Protein AF-A0A9D9BW75-F1 (afdb_monomer)

Nearest PDB structures (foldseek):
  8chu-assembly1_A  TM=5.810E-01  e=1.591E+00  Homo sapiens
  8chv-assembly1_D  TM=4.977E-01  e=6.508E-01  Homo sapiens
  3d2l-assembly1_A  TM=3.796E-01  e=3.477E+00  Exiguobacterium sibiricum 255-15
  6m82-assembly1_A-2  TM=3.813E-01  e=7.188E+00  Streptomyces fradiae

Solvent-accessible surface area (backbone atoms only — not comparable to full-atom values): 5823 Å² total; per-residue (Å²): 141,79,81,83,73,74,86,76,78,76,41,84,50,96,95,40,82,56,65,64,58,68,49,35,36,38,29,83,90,79,40,35,33,37,37,32,41,71,42,70,50,96,89,51,94,61,57,28,27,37,39,40,32,22,38,34,44,100,86,70,43,83,69,45,82,74,48,74,49,79,36,50,43,68,61,43,44,50,51,50,52,52,40,45,75,71,65,34,39,80,47,93,77,85,84,126

Secondary structure (DSSP, 8-state):
-----------EETTEE-PPP-EEEEETTTTEEEEEEEEE-TT-S-EEEEEEEEEE-TTS-EEEEEEEEEEEHHHHHHHHHHHHHTT-EEESSS--

InterPro domains:
  IPR012447 Protein of unknown function DUF1651 [PF07864] (23-93)

Radius of gyration: 14.41 Å; Cα contacts (8 Å, |Δi|>4): 161; chains: 1; bounding box: 37×28×36 Å

Organism: NCBI:txid2774497

Foldseek 3Di:
DDDPPDPQPFQDDPNDGDRQDAAWWADPVQQKIKGWDWDDDPPDSQIKIKIWIAHHDPVSHGDGTDDIDIGGSVVRVVVVVVVVVVVIDTDHDDPD

Mean predicted aligned error: 9.4 Å

pLDDT: mean 77.83, std 19.09, range [34.91, 95.31]

Sequence (96 aa):
MTSGVANVRTYFYRGSLIDPPTGWLFNKKSGLLIFFESYKKSVSNNLQVYTHLFYANKLGEPAQIKNSRLHSIECACETWNELISGGWQIVTNKFQ

Structure (mmCIF, N/CA/C/O backbone):
data_AF-A0A9D9BW75-F1
#
_entry.id   AF-A0A9D9BW75-F1
#
loop_
_atom_site.group_PDB
_atom_site.id
_atom_site.type_symbol
_atom_site.label_atom_id
_atom_site.label_alt_id
_atom_site.label_comp_id
_atom_site.label_asym_id
_atom_site.label_entity_id
_atom_site.label_seq_id
_atom_site.pdbx_PDB_ins_code
_atom_site.Cartn_x
_atom_site.Cartn_y
_atom_site.Cartn_z
_atom_site.occupancy
_atom_site.B_iso_or_equiv
_atom_site.auth_seq_id
_atom_site.auth_comp_id
_atom_site.auth_asym_id
_atom_site.auth_atom_id
_atom_site.pdbx_PDB_model_num
ATOM 1 N N . MET A 1 1 ? -22.945 -13.213 -18.940 1.00 39.25 1 MET A N 1
ATOM 2 C CA . MET A 1 1 ? -21.893 -13.283 -17.905 1.00 39.25 1 MET A CA 1
ATOM 3 C C . MET A 1 1 ? -20.561 -13.049 -18.589 1.00 39.25 1 MET A C 1
ATOM 5 O O . MET A 1 1 ? -20.033 -13.966 -19.199 1.00 39.25 1 MET A O 1
ATOM 9 N N . THR A 1 2 ? -20.049 -11.826 -18.559 1.00 34.91 2 THR A N 1
ATOM 10 C CA . THR A 1 2 ? -18.695 -11.520 -19.030 1.00 34.91 2 THR A CA 1
ATOM 11 C C . THR A 1 2 ? -17.948 -10.963 -17.835 1.00 34.91 2 THR A C 1
ATOM 13 O O . THR A 1 2 ? -18.206 -9.856 -17.372 1.00 34.91 2 THR A O 1
ATOM 16 N N . SER A 1 3 ? -17.124 -11.843 -17.270 1.00 40.97 3 SER A N 1
ATOM 17 C CA . SER A 1 3 ? -16.176 -11.584 -16.195 1.00 40.97 3 SER A CA 1
ATOM 18 C C . SER A 1 3 ? -15.399 -10.305 -16.505 1.00 40.97 3 SER A C 1
ATOM 20 O O . SER A 1 3 ? -14.740 -10.208 -17.540 1.00 40.97 3 SER A O 1
ATOM 22 N N . GLY A 1 4 ? -15.537 -9.308 -15.628 1.00 36.00 4 GLY A N 1
ATOM 23 C CA . GLY A 1 4 ? -14.699 -8.120 -15.627 1.00 36.00 4 GLY A CA 1
ATOM 24 C C . GLY A 1 4 ? -13.277 -8.545 -15.303 1.00 36.00 4 GLY A C 1
ATOM 25 O O . GLY A 1 4 ? -12.916 -8.692 -14.138 1.00 36.00 4 GLY A O 1
ATOM 26 N N . VAL A 1 5 ? -12.488 -8.791 -16.345 1.00 35.16 5 VAL A N 1
ATOM 27 C CA . VAL A 1 5 ? -11.056 -9.022 -16.213 1.00 35.16 5 VAL A CA 1
ATOM 28 C C . VAL A 1 5 ? -10.460 -7.689 -15.782 1.00 35.16 5 VAL A C 1
ATOM 30 O O . VAL A 1 5 ? -10.349 -6.757 -16.579 1.00 35.16 5 VAL A O 1
ATOM 33 N N . ALA A 1 6 ? -10.154 -7.579 -14.488 1.00 39.44 6 ALA A N 1
ATOM 34 C CA . ALA A 1 6 ? -9.312 -6.520 -13.962 1.00 39.44 6 ALA A CA 1
ATOM 35 C C . ALA A 1 6 ? -8.078 -6.433 -14.864 1.00 39.44 6 ALA A C 1
ATOM 37 O O . ALA A 1 6 ? -7.397 -7.432 -15.094 1.00 39.44 6 ALA A O 1
ATOM 38 N N . ASN A 1 7 ? -7.852 -5.257 -15.438 1.00 37.25 7 ASN A N 1
ATOM 39 C CA . ASN A 1 7 ? -6.776 -4.995 -16.382 1.00 37.25 7 ASN A CA 1
ATOM 40 C C . ASN A 1 7 ? -5.447 -4.971 -15.603 1.00 37.25 7 ASN A C 1
ATOM 42 O O . ASN A 1 7 ? -4.899 -3.911 -15.313 1.00 37.25 7 ASN A O 1
ATOM 46 N N . VAL A 1 8 ? -4.982 -6.146 -15.170 1.00 41.44 8 VAL A N 1
ATOM 47 C CA . VAL A 1 8 ? -3.691 -6.338 -14.508 1.00 41.44 8 VAL A CA 1
ATOM 48 C C . VAL A 1 8 ? -2.636 -6.220 -15.599 1.00 41.44 8 VAL A C 1
ATOM 50 O O . VAL A 1 8 ? -2.353 -7.171 -16.325 1.00 41.44 8 VAL A O 1
ATOM 53 N N . ARG A 1 9 ? -2.109 -5.006 -15.784 1.00 44.91 9 ARG A N 1
ATOM 54 C CA . ARG A 1 9 ? -0.964 -4.776 -16.666 1.00 44.91 9 ARG A CA 1
ATOM 55 C C . ARG A 1 9 ? 0.257 -5.444 -16.044 1.00 44.91 9 ARG A C 1
ATOM 57 O O . ARG A 1 9 ? 0.870 -4.884 -15.144 1.00 44.91 9 ARG A O 1
ATOM 64 N N . THR A 1 10 ? 0.595 -6.619 -16.556 1.00 47.00 10 THR A N 1
ATOM 65 C CA . THR A 1 10 ? 1.815 -7.355 -16.224 1.00 47.00 10 THR A CA 1
ATOM 66 C C . THR A 1 10 ? 3.014 -6.662 -16.858 1.00 47.00 10 THR A C 1
ATOM 68 O O . THR A 1 10 ? 3.049 -6.448 -18.073 1.00 47.00 10 THR A O 1
ATOM 71 N N . TYR A 1 11 ? 3.995 -6.264 -16.046 1.00 49.44 11 TYR A N 1
ATOM 72 C CA . TYR A 1 11 ? 5.197 -5.576 -16.520 1.00 49.44 11 TYR A CA 1
ATOM 73 C C . TYR A 1 11 ? 6.410 -6.514 -16.472 1.00 49.44 11 TYR A C 1
ATOM 75 O O . TYR A 1 11 ? 6.665 -7.187 -15.479 1.00 49.44 11 TYR A O 1
ATOM 83 N N . PHE A 1 12 ? 7.182 -6.549 -17.561 1.00 46.91 12 PHE A N 1
ATOM 84 C CA . PHE A 1 12 ? 8.414 -7.333 -17.651 1.00 46.91 12 PHE A CA 1
ATOM 85 C C . PHE A 1 12 ? 9.586 -6.539 -17.066 1.00 46.91 12 PHE A C 1
ATOM 87 O O . PHE A 1 12 ? 9.964 -5.502 -17.618 1.00 46.91 12 PHE A O 1
ATOM 94 N N . TYR A 1 13 ? 10.199 -7.035 -15.988 1.00 47.34 13 TYR A N 1
ATOM 95 C CA . TYR A 1 13 ? 11.440 -6.483 -15.444 1.00 47.34 13 TYR A CA 1
ATOM 96 C C . TYR A 1 13 ? 12.505 -7.581 -15.360 1.00 47.34 13 TYR A C 1
ATOM 98 O O . TYR A 1 13 ? 12.314 -8.613 -14.726 1.00 47.34 13 TYR A O 1
ATOM 106 N N . ARG A 1 14 ? 13.645 -7.370 -16.035 1.00 49.97 14 ARG A N 1
ATOM 107 C CA . ARG A 1 14 ? 14.842 -8.232 -15.957 1.00 49.97 14 ARG A CA 1
ATOM 108 C C . ARG A 1 14 ? 14.584 -9.737 -16.222 1.00 49.97 14 ARG A C 1
ATOM 110 O O . ARG A 1 14 ? 15.179 -10.591 -15.578 1.00 49.97 14 ARG A O 1
ATOM 117 N N . GLY A 1 15 ? 13.704 -10.067 -17.173 1.00 48.16 15 GLY A N 1
ATOM 118 C CA . GLY A 1 15 ? 13.401 -11.457 -17.559 1.00 48.16 15 GLY A CA 1
ATOM 119 C C . GLY A 1 15 ? 12.459 -12.213 -16.611 1.00 48.16 15 GLY A C 1
ATOM 120 O O . GLY A 1 15 ? 12.145 -13.367 -16.884 1.00 48.16 15 GLY A O 1
ATOM 121 N N . SER A 1 16 ? 11.975 -11.563 -15.546 1.00 50.88 16 SER A N 1
ATOM 122 C CA . SER A 1 16 ? 10.964 -12.091 -14.630 1.00 50.88 16 SER A CA 1
ATOM 123 C C . SER A 1 16 ? 9.688 -11.244 -14.701 1.00 50.88 16 SER A C 1
ATOM 125 O O . SER A 1 16 ? 9.737 -10.016 -14.827 1.00 50.88 16 SER A O 1
ATOM 127 N N . LEU A 1 17 ? 8.531 -11.905 -14.664 1.00 58.00 17 LEU A N 1
ATOM 128 C CA . LEU A 1 17 ? 7.222 -11.264 -14.550 1.00 58.00 17 LEU A CA 1
ATOM 129 C C . LEU A 1 17 ? 7.012 -10.907 -13.077 1.00 58.00 17 LEU A C 1
ATOM 131 O O . LEU A 1 17 ? 6.542 -11.732 -12.298 1.00 58.00 17 LEU A O 1
ATOM 135 N N . ILE A 1 18 ? 7.415 -9.700 -12.686 1.00 62.56 18 ILE A N 1
ATOM 136 C CA . ILE A 1 18 ? 7.085 -9.155 -11.370 1.00 62.56 18 ILE A CA 1
ATOM 137 C C . ILE A 1 18 ? 6.060 -8.053 -11.592 1.00 62.56 18 ILE A C 1
ATOM 139 O O . ILE A 1 18 ? 6.385 -6.981 -12.10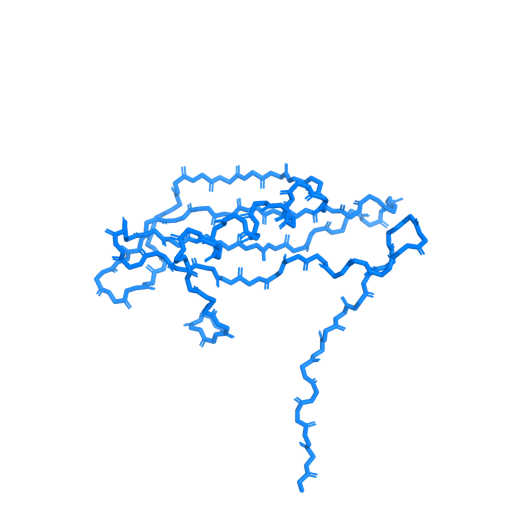6 1.00 62.56 18 ILE A O 1
ATOM 143 N N . ASP A 1 19 ? 4.820 -8.331 -11.201 1.00 69.50 19 ASP A N 1
ATOM 144 C CA . ASP A 1 19 ? 3.783 -7.315 -11.123 1.00 69.50 19 ASP A CA 1
ATOM 145 C C . ASP A 1 19 ? 4.146 -6.308 -10.023 1.00 69.50 19 ASP A C 1
ATOM 147 O O . ASP A 1 19 ? 4.277 -6.694 -8.856 1.00 69.50 19 ASP A O 1
ATOM 151 N N . PRO A 1 20 ? 4.340 -5.018 -10.353 1.00 76.75 20 PRO A N 1
ATOM 152 C CA . PRO A 1 20 ? 4.588 -4.010 -9.341 1.00 76.75 20 PRO A CA 1
ATOM 153 C C . PRO A 1 20 ? 3.364 -3.905 -8.422 1.00 76.75 20 PRO A C 1
ATOM 155 O O . PRO A 1 20 ? 2.227 -3.861 -8.913 1.00 76.75 20 PRO A O 1
ATOM 158 N N . PRO A 1 21 ? 3.567 -3.815 -7.096 1.00 83.56 21 PRO A N 1
ATOM 159 C CA . PRO A 1 21 ? 2.463 -3.624 -6.172 1.00 83.56 21 PRO A CA 1
ATOM 160 C C . PRO A 1 21 ? 1.727 -2.341 -6.545 1.00 83.56 21 PRO A C 1
ATOM 162 O O . PRO A 1 21 ? 2.340 -1.290 -6.737 1.00 83.56 21 PRO A O 1
ATOM 165 N N . THR A 1 22 ? 0.410 -2.446 -6.679 1.00 86.19 22 THR A N 1
ATOM 166 C CA . THR A 1 22 ? -0.457 -1.328 -7.041 1.00 86.19 22 THR A CA 1
ATOM 167 C C . THR A 1 22 ? -1.705 -1.381 -6.176 1.00 86.19 22 THR A C 1
ATOM 169 O O . THR A 1 22 ? -2.333 -2.433 -6.045 1.00 86.19 22 THR A O 1
ATOM 172 N N . GLY A 1 23 ? -2.076 -0.244 -5.596 1.00 89.12 23 GLY A N 1
ATOM 173 C CA . GLY A 1 23 ? -3.289 -0.110 -4.798 1.00 89.12 23 GLY A CA 1
ATOM 174 C C . GLY A 1 23 ? -3.040 0.334 -3.362 1.0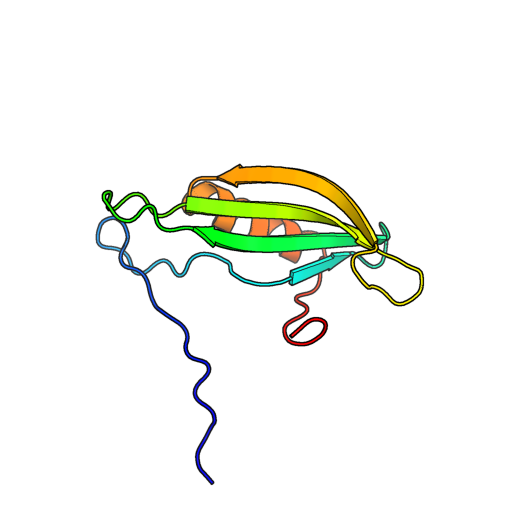0 89.12 23 GLY A C 1
ATOM 175 O O . GLY A 1 23 ? -1.939 0.724 -2.974 1.00 89.12 23 GLY A O 1
ATOM 176 N N . TRP A 1 24 ? -4.115 0.319 -2.578 1.00 91.94 24 TRP A N 1
ATOM 177 C CA . TRP A 1 24 ? -4.133 0.840 -1.216 1.00 91.94 24 TRP A CA 1
ATOM 178 C C . TRP A 1 24 ? -3.947 -0.266 -0.185 1.00 91.94 24 TRP A C 1
ATOM 180 O O . TRP A 1 24 ? -4.618 -1.298 -0.245 1.00 91.94 24 TRP A O 1
ATOM 190 N N . LEU A 1 25 ? -3.117 0.000 0.820 1.00 92.94 25 LEU A N 1
ATOM 191 C CA . LEU A 1 25 ? -3.081 -0.746 2.069 1.00 92.94 25 LEU A CA 1
ATOM 192 C C . LEU A 1 25 ? -3.544 0.146 3.217 1.00 92.94 25 LEU A C 1
ATOM 194 O O . LEU A 1 25 ? -3.163 1.313 3.315 1.00 92.94 25 LEU A O 1
ATOM 198 N N . PHE A 1 26 ? -4.330 -0.424 4.122 1.00 92.94 26 PHE A N 1
ATOM 199 C CA . PHE A 1 26 ? -4.841 0.262 5.298 1.00 92.94 26 PHE A CA 1
ATOM 200 C C . PHE A 1 26 ? -4.441 -0.457 6.577 1.00 92.94 26 PHE A C 1
ATOM 202 O O . PHE A 1 26 ? -4.640 -1.664 6.727 1.00 92.94 26 PHE A O 1
ATOM 209 N N . ASN A 1 27 ? -3.950 0.313 7.540 1.00 93.44 27 ASN A N 1
ATOM 210 C CA . ASN A 1 27 ? -3.733 -0.146 8.897 1.00 93.44 27 ASN A CA 1
ATOM 211 C C . ASN A 1 27 ? -4.751 0.487 9.843 1.00 93.44 27 ASN A C 1
ATOM 213 O O . ASN A 1 27 ? -4.635 1.648 10.235 1.00 93.44 27 ASN A O 1
ATOM 217 N N . LYS A 1 28 ? -5.725 -0.324 10.264 1.00 87.31 28 LYS A N 1
ATOM 218 C CA . LYS A 1 28 ? -6.765 0.072 11.226 1.00 87.31 28 LYS A CA 1
ATOM 219 C C . LYS A 1 28 ? -6.206 0.456 12.595 1.00 87.31 28 LYS A C 1
ATOM 221 O O . LYS A 1 28 ? -6.782 1.315 13.248 1.00 87.31 28 LYS A O 1
ATOM 226 N N . LYS A 1 29 ? -5.112 -0.177 13.037 1.00 89.19 29 LYS A N 1
ATOM 227 C CA . LYS A 1 29 ? -4.528 0.061 14.367 1.00 89.19 29 LYS A CA 1
ATOM 228 C C . LYS A 1 29 ? -3.821 1.412 14.433 1.00 89.19 29 LYS A C 1
ATOM 230 O O . LYS A 1 29 ? -3.940 2.105 15.433 1.00 89.19 29 LYS A O 1
ATOM 235 N N . SER A 1 30 ? -3.086 1.775 13.382 1.00 90.12 30 SER A N 1
ATOM 236 C CA . SER A 1 30 ? -2.340 3.039 13.327 1.00 90.12 30 SER A CA 1
ATOM 237 C C . SER A 1 30 ? -3.105 4.186 12.665 1.00 90.12 30 SER A C 1
ATOM 239 O O . SER A 1 30 ? -2.660 5.327 12.753 1.00 90.12 30 SER A O 1
ATOM 241 N N . GLY A 1 31 ? -4.233 3.908 12.002 1.00 91.31 31 GLY A N 1
ATOM 242 C CA . GLY A 1 31 ? -4.986 4.919 11.257 1.00 91.31 31 GLY A CA 1
ATOM 243 C C . GLY A 1 31 ? -4.204 5.458 10.058 1.00 91.31 31 GLY A C 1
ATOM 244 O O . GLY A 1 31 ? -4.291 6.644 9.746 1.00 91.31 31 GLY A O 1
ATOM 245 N N . LEU A 1 32 ? -3.401 4.609 9.413 1.00 94.44 32 LEU A N 1
ATOM 246 C CA . LEU A 1 32 ? -2.562 4.986 8.276 1.00 94.44 32 LEU A CA 1
ATOM 247 C C . LEU A 1 32 ? -2.992 4.261 7.007 1.00 94.44 32 LEU A C 1
ATOM 249 O O . LEU A 1 32 ? -3.332 3.078 7.034 1.00 94.44 32 LEU A O 1
ATOM 253 N N . LEU A 1 33 ? -2.915 4.977 5.892 1.00 93.81 33 LEU A N 1
ATOM 254 C CA . LEU A 1 33 ? -3.134 4.468 4.544 1.00 93.81 33 LEU A CA 1
ATOM 255 C C . LEU A 1 33 ? -1.851 4.621 3.749 1.00 93.81 33 LEU A C 1
ATOM 257 O O . LEU A 1 33 ? -1.194 5.650 3.846 1.00 93.81 33 LEU A O 1
ATOM 261 N N . ILE A 1 34 ? -1.510 3.633 2.939 1.00 94.25 34 ILE A N 1
ATOM 262 C CA . ILE A 1 34 ? -0.419 3.751 1.980 1.00 94.25 34 ILE A CA 1
ATOM 263 C C . ILE A 1 34 ? -0.916 3.341 0.605 1.00 94.25 34 ILE A C 1
ATOM 265 O O . ILE A 1 34 ? -1.576 2.316 0.456 1.00 94.25 34 ILE A O 1
ATOM 269 N N . PHE A 1 35 ? -0.627 4.170 -0.384 1.00 92.50 35 PHE A N 1
ATOM 270 C CA . PHE A 1 35 ? -0.959 3.926 -1.775 1.00 92.50 35 PHE A CA 1
ATOM 271 C C . PHE A 1 35 ? 0.312 3.605 -2.548 1.00 92.50 35 PHE A C 1
ATOM 273 O O . PHE A 1 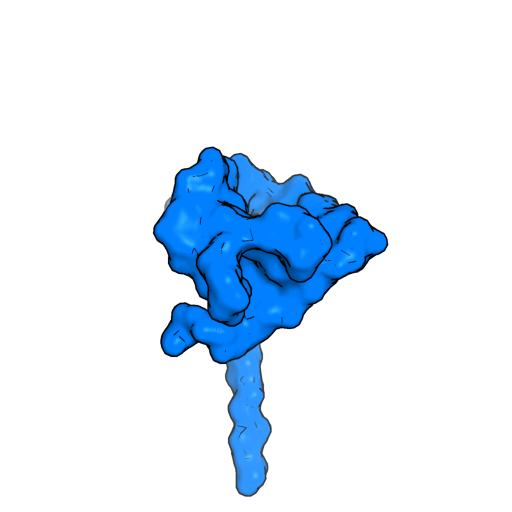35 ? 1.289 4.345 -2.443 1.00 92.50 35 PHE A O 1
ATOM 280 N N . PHE A 1 36 ? 0.286 2.509 -3.298 1.00 91.62 36 PHE A N 1
ATOM 281 C CA . PHE A 1 36 ? 1.342 2.111 -4.216 1.00 91.62 36 PHE A CA 1
ATOM 282 C C . PHE A 1 36 ? 0.888 2.402 -5.644 1.00 91.62 36 PHE A C 1
ATOM 284 O O . PHE A 1 36 ? -0.141 1.889 -6.091 1.00 91.62 36 PHE A O 1
ATOM 291 N N . GLU A 1 37 ? 1.665 3.212 -6.353 1.00 88.94 37 GLU A N 1
ATOM 292 C CA . GLU A 1 37 ? 1.409 3.602 -7.734 1.00 88.94 37 GLU A CA 1
ATOM 293 C C . GLU A 1 37 ? 2.601 3.224 -8.609 1.00 88.94 37 GLU A C 1
ATOM 295 O O . GLU A 1 37 ? 3.714 3.728 -8.437 1.00 88.94 37 GLU A O 1
ATOM 300 N N . SER A 1 38 ? 2.380 2.332 -9.574 1.00 83.88 38 SER A N 1
ATOM 301 C CA . SER A 1 38 ? 3.408 1.989 -10.551 1.00 83.88 38 SER A CA 1
ATOM 302 C C . SER A 1 38 ? 3.711 3.197 -11.444 1.00 83.88 38 SER A C 1
ATOM 304 O O . SER A 1 38 ? 2.837 3.677 -12.166 1.00 83.88 38 SER A O 1
ATOM 306 N N . TYR A 1 39 ? 4.963 3.645 -11.450 1.00 81.56 39 TYR A N 1
ATOM 307 C CA . TYR A 1 39 ? 5.451 4.738 -12.278 1.00 81.56 39 TYR A CA 1
ATOM 308 C C . TYR A 1 39 ? 6.437 4.226 -13.322 1.00 81.56 39 TYR A C 1
ATOM 310 O O . TYR A 1 39 ? 7.494 3.671 -13.012 1.00 81.56 39 TYR A O 1
ATOM 318 N N . LYS A 1 40 ? 6.110 4.456 -14.594 1.00 73.19 40 LYS A N 1
ATOM 319 C CA . LYS A 1 40 ? 7.000 4.164 -15.715 1.00 73.19 40 LYS A CA 1
ATOM 320 C C . LYS A 1 40 ? 7.465 5.471 -16.336 1.00 73.19 40 LYS A C 1
ATOM 322 O O . LYS A 1 40 ? 6.670 6.191 -16.936 1.00 73.19 40 LYS A O 1
ATOM 327 N N . LYS A 1 41 ? 8.766 5.757 -16.252 1.00 67.69 41 LYS A N 1
ATOM 328 C CA . LYS A 1 41 ? 9.347 6.873 -17.001 1.00 67.69 41 LYS A CA 1
ATOM 329 C C . LYS A 1 41 ? 9.409 6.480 -18.477 1.00 67.69 41 LYS A C 1
ATOM 331 O O . LYS A 1 41 ? 10.025 5.479 -18.823 1.00 67.69 41 LYS A O 1
ATOM 336 N N . SER A 1 42 ? 8.783 7.269 -19.347 1.00 59.50 42 SER A N 1
ATOM 337 C CA . SER A 1 42 ? 8.493 6.934 -20.753 1.00 59.50 42 SER A CA 1
ATOM 338 C C . SER A 1 42 ? 9.696 6.492 -21.599 1.00 59.50 42 SER A C 1
ATOM 340 O O . SER A 1 42 ? 9.510 5.858 -22.631 1.00 59.50 42 SER A O 1
ATOM 342 N N . VAL A 1 43 ? 10.917 6.827 -21.174 1.00 59.69 43 VAL A N 1
ATOM 343 C CA . VAL A 1 43 ? 12.155 6.663 -21.952 1.00 59.69 43 VAL A CA 1
ATOM 344 C C . VAL A 1 43 ? 13.058 5.548 -21.404 1.00 59.69 43 VAL A C 1
ATOM 346 O O . VAL A 1 43 ? 14.000 5.143 -22.075 1.00 59.69 43 VAL A O 1
ATOM 349 N N . SER A 1 44 ? 12.797 5.020 -20.202 1.00 57.75 44 SER A N 1
ATOM 350 C CA . SER A 1 44 ? 13.621 3.964 -19.602 1.00 57.75 44 SER A CA 1
ATOM 351 C C . SER A 1 44 ? 12.792 2.733 -19.238 1.00 57.75 44 SER A C 1
ATOM 353 O O . SER A 1 44 ? 11.676 2.830 -18.735 1.00 57.75 44 SER A O 1
ATOM 355 N N . ASN A 1 45 ? 13.381 1.544 -19.396 1.00 63.78 45 ASN A N 1
ATOM 356 C CA . ASN A 1 45 ? 12.852 0.290 -18.834 1.00 63.78 45 ASN A CA 1
ATOM 357 C C . ASN A 1 45 ? 12.942 0.242 -17.292 1.00 63.78 45 ASN A C 1
ATOM 359 O O . ASN A 1 45 ? 12.826 -0.821 -16.687 1.00 63.78 45 ASN A O 1
ATOM 363 N N . ASN A 1 46 ? 13.173 1.385 -16.644 1.00 70.75 46 ASN A N 1
ATOM 364 C CA . ASN A 1 46 ? 13.262 1.488 -15.202 1.00 70.75 46 ASN A CA 1
ATOM 365 C C . ASN A 1 46 ? 11.861 1.767 -14.651 1.00 70.75 46 ASN A C 1
ATOM 367 O O . ASN A 1 46 ? 11.455 2.920 -14.498 1.00 70.75 46 ASN A O 1
ATOM 371 N N . LEU A 1 47 ? 11.100 0.694 -14.442 1.00 77.44 47 LEU A N 1
ATOM 372 C CA . LEU A 1 47 ? 9.831 0.759 -13.734 1.00 77.44 47 LEU A CA 1
ATOM 373 C C . LEU A 1 47 ? 10.124 0.988 -12.245 1.00 77.44 47 LEU A C 1
ATOM 375 O O . LEU A 1 47 ? 10.999 0.352 -11.661 1.00 77.44 47 LEU A O 1
ATOM 379 N N . GLN A 1 48 ? 9.419 1.943 -11.659 1.00 86.62 48 GLN A N 1
ATOM 380 C CA . GLN A 1 48 ? 9.537 2.334 -10.260 1.00 86.62 48 GLN A CA 1
ATOM 381 C C . GLN A 1 48 ? 8.139 2.379 -9.649 1.00 86.62 48 GLN A C 1
ATOM 383 O O . GLN A 1 48 ? 7.138 2.302 -10.361 1.00 86.62 48 GLN A O 1
ATOM 388 N N . VAL A 1 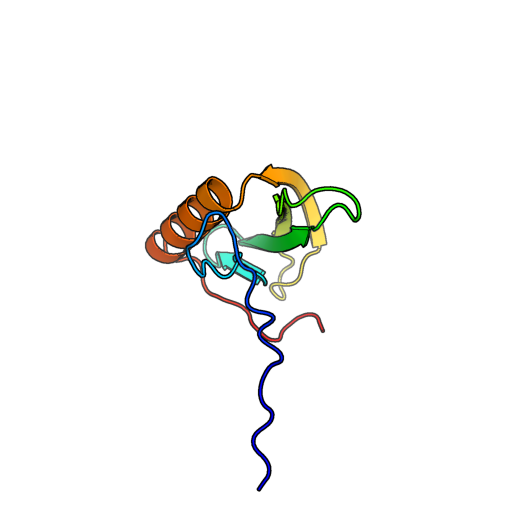49 ? 8.055 2.480 -8.330 1.00 89.56 49 VAL A N 1
ATOM 389 C CA . VAL A 1 49 ? 6.778 2.548 -7.620 1.00 89.56 49 VAL A CA 1
ATOM 390 C C . VAL A 1 49 ? 6.808 3.736 -6.676 1.00 89.56 49 VAL A C 1
ATOM 392 O O . VAL A 1 49 ? 7.700 3.843 -5.829 1.00 89.56 49 VAL A O 1
ATOM 395 N N . TYR A 1 50 ? 5.843 4.637 -6.830 1.00 92.25 50 TYR A N 1
ATOM 396 C CA . TYR A 1 50 ? 5.579 5.663 -5.838 1.00 92.25 50 TYR A CA 1
ATOM 397 C C . TYR A 1 50 ? 4.809 5.056 -4.674 1.00 92.25 50 TYR A C 1
ATOM 399 O O . TYR A 1 50 ? 3.842 4.320 -4.860 1.00 92.25 50 TYR A O 1
ATOM 407 N N . THR A 1 51 ? 5.237 5.387 -3.464 1.00 93.06 51 THR A N 1
ATOM 408 C CA . THR A 1 51 ? 4.489 5.113 -2.247 1.00 93.06 51 THR A CA 1
ATOM 409 C C . THR A 1 51 ? 4.060 6.429 -1.630 1.00 93.06 51 THR A C 1
ATOM 411 O O . THR A 1 51 ? 4.880 7.310 -1.370 1.00 93.06 51 THR A O 1
ATOM 414 N N . HIS A 1 52 ? 2.765 6.570 -1.380 1.00 94.56 52 HIS A N 1
ATOM 415 C CA . HIS A 1 52 ? 2.194 7.737 -0.724 1.00 94.56 52 HIS A CA 1
ATOM 416 C C . HIS A 1 52 ? 1.558 7.299 0.588 1.00 94.56 52 HIS A C 1
ATOM 418 O O . HIS A 1 52 ? 0.592 6.542 0.596 1.00 94.56 52 HIS A O 1
ATOM 424 N N . LEU A 1 53 ? 2.118 7.752 1.705 1.00 95.31 53 LEU A N 1
ATOM 425 C CA . LEU A 1 53 ? 1.618 7.474 3.045 1.00 95.31 53 LEU A CA 1
ATOM 426 C C . LEU A 1 53 ? 0.713 8.620 3.493 1.00 95.31 53 LEU A C 1
ATOM 428 O O . LEU A 1 53 ? 1.119 9.781 3.451 1.00 95.31 53 LEU A O 1
ATOM 432 N N . PHE A 1 54 ? -0.464 8.287 4.001 1.00 94.69 54 PHE A N 1
ATOM 433 C CA . PHE A 1 54 ? -1.490 9.213 4.457 1.00 94.69 54 PHE A CA 1
ATOM 434 C C . PHE A 1 54 ? -1.943 8.885 5.877 1.00 94.69 54 PHE A C 1
ATOM 436 O O . PHE A 1 54 ? -1.944 7.728 6.306 1.00 94.69 54 PHE A O 1
ATOM 443 N N . TYR A 1 55 ? -2.404 9.913 6.580 1.00 93.81 55 TYR A N 1
ATOM 444 C CA . TYR A 1 55 ? -3.302 9.740 7.713 1.00 93.81 55 TYR A CA 1
ATOM 445 C C . TYR A 1 55 ? -4.710 9.432 7.208 1.00 93.81 55 TYR A C 1
ATOM 447 O O . TYR A 1 55 ? -5.191 10.078 6.273 1.00 93.81 55 TYR A O 1
ATOM 455 N N . ALA A 1 56 ? -5.365 8.461 7.839 1.00 91.06 56 ALA A N 1
ATOM 456 C CA . ALA A 1 56 ? -6.754 8.138 7.571 1.00 91.06 56 ALA A CA 1
ATOM 457 C C . ALA A 1 56 ? -7.687 8.986 8.449 1.00 91.06 56 ALA A C 1
ATOM 459 O O . ALA A 1 56 ? -7.425 9.185 9.637 1.00 91.06 56 ALA A O 1
ATOM 460 N N . ASN A 1 57 ? -8.794 9.466 7.885 1.00 88.88 57 ASN A N 1
ATOM 461 C CA . ASN A 1 57 ? -9.876 10.057 8.671 1.00 88.88 57 ASN A CA 1
ATOM 462 C C . ASN A 1 57 ? -10.661 8.967 9.437 1.00 88.88 57 ASN A C 1
ATOM 464 O O . ASN A 1 57 ? -10.410 7.767 9.309 1.00 88.88 57 ASN A O 1
ATOM 468 N N . LYS A 1 58 ? -11.671 9.380 10.214 1.00 85.62 58 LYS A N 1
ATOM 469 C CA . LYS A 1 58 ? -12.548 8.464 10.972 1.00 85.62 58 LYS A CA 1
ATOM 470 C C . LYS A 1 58 ? -13.312 7.460 10.089 1.00 85.62 58 LYS A C 1
ATOM 472 O O . LYS A 1 58 ? -13.763 6.441 10.598 1.00 85.62 58 LYS A O 1
ATOM 477 N N . LEU A 1 59 ? -13.453 7.741 8.794 1.00 84.50 59 LEU A N 1
ATOM 478 C CA . LEU A 1 59 ? -14.117 6.889 7.802 1.00 84.50 59 LEU A CA 1
ATOM 479 C C . LEU A 1 59 ? -13.134 5.918 7.110 1.00 84.50 59 LEU A C 1
ATOM 481 O O . LEU A 1 59 ? -13.538 5.024 6.360 1.00 84.50 59 LEU A O 1
ATOM 485 N N . GLY A 1 60 ? -11.838 6.038 7.413 1.00 83.50 60 GLY A N 1
ATOM 486 C CA . GLY A 1 60 ? -10.778 5.235 6.816 1.00 83.50 60 GLY A CA 1
ATOM 487 C C . GLY A 1 60 ? -10.370 5.713 5.425 1.00 83.50 60 GLY A C 1
ATOM 488 O O . GLY A 1 60 ? -9.952 4.883 4.624 1.00 83.50 60 GLY A O 1
ATOM 489 N N . GLU A 1 61 ? -10.523 7.007 5.136 1.00 88.31 61 GLU A N 1
ATOM 490 C CA . GLU A 1 61 ? -10.198 7.658 3.860 1.00 88.31 61 GLU A CA 1
ATOM 491 C C . GLU A 1 61 ? -8.936 8.523 3.981 1.00 88.31 61 GLU A C 1
ATOM 493 O O . GLU A 1 61 ? -8.655 9.027 5.075 1.00 88.31 61 GLU A O 1
ATOM 498 N N . PRO A 1 62 ? -8.159 8.713 2.899 1.00 90.06 62 PRO A N 1
ATOM 499 C CA . PRO A 1 62 ? -6.949 9.524 2.945 1.00 90.06 62 PRO A CA 1
ATOM 500 C C . PRO A 1 62 ? -7.301 10.990 3.225 1.00 90.06 62 PRO A C 1
ATOM 502 O O . PRO A 1 62 ? -8.035 11.616 2.468 1.00 90.06 62 PRO A O 1
ATOM 505 N N . ALA A 1 63 ? -6.770 11.541 4.318 1.00 89.44 63 ALA A N 1
ATOM 506 C CA . ALA A 1 63 ? -7.047 12.914 4.744 1.00 89.44 63 ALA A CA 1
ATOM 507 C C . ALA A 1 63 ? -5.863 13.855 4.502 1.00 89.44 63 ALA A C 1
ATOM 509 O O . ALA A 1 63 ? -6.017 14.935 3.940 1.00 89.44 63 ALA A O 1
ATOM 510 N N . GLN A 1 64 ? -4.669 13.443 4.934 1.00 91.75 64 GLN A N 1
ATOM 511 C CA . GLN A 1 64 ? -3.458 14.250 4.825 1.00 91.75 64 GLN A CA 1
ATOM 512 C C . GLN A 1 64 ? -2.275 13.376 4.439 1.00 91.75 64 GLN A C 1
ATOM 514 O O . GLN A 1 64 ? -2.057 12.317 5.032 1.00 91.75 64 GLN A O 1
ATOM 519 N N . ILE A 1 65 ? -1.482 13.849 3.479 1.00 93.12 65 ILE A N 1
ATOM 520 C CA . ILE A 1 65 ? -0.246 13.186 3.087 1.00 93.12 65 ILE A CA 1
ATOM 521 C C . ILE A 1 65 ? 0.821 13.372 4.170 1.00 93.12 65 ILE A C 1
ATOM 523 O O . ILE A 1 65 ? 1.097 14.479 4.629 1.00 93.12 65 ILE A O 1
ATOM 527 N N . LYS A 1 66 ? 1.402 12.258 4.602 1.00 93.69 66 LYS A N 1
ATOM 528 C CA . LYS A 1 66 ? 2.471 12.200 5.598 1.00 93.69 66 LYS A CA 1
ATOM 529 C C . LYS A 1 66 ? 3.837 12.068 4.937 1.00 93.69 66 LYS A C 1
ATOM 531 O O . LYS A 1 66 ? 4.804 12.666 5.396 1.00 93.69 66 LYS A O 1
ATOM 536 N N . ASN A 1 67 ? 3.941 11.237 3.901 1.00 93.69 67 ASN A N 1
ATOM 537 C CA . ASN A 1 67 ? 5.193 11.010 3.187 1.00 93.69 67 ASN A CA 1
ATOM 538 C C . ASN A 1 67 ? 4.913 10.555 1.752 1.00 93.69 67 ASN A C 1
ATOM 540 O O . ASN A 1 67 ? 3.888 9.934 1.487 1.00 93.69 67 ASN A O 1
ATOM 544 N N . SER A 1 68 ? 5.824 10.854 0.836 1.00 94.25 68 SER A N 1
ATOM 545 C CA . SER A 1 68 ? 5.850 10.281 -0.505 1.00 94.25 68 SER A CA 1
ATOM 546 C C . SER A 1 68 ? 7.269 9.876 -0.852 1.00 94.25 68 SER A C 1
ATOM 548 O O . SER A 1 68 ? 8.202 10.649 -0.632 1.00 94.25 68 SER A O 1
ATOM 550 N N . ARG A 1 69 ? 7.438 8.672 -1.388 1.00 93.19 69 ARG A N 1
ATOM 551 C CA . ARG A 1 69 ? 8.746 8.135 -1.763 1.00 93.19 69 ARG A CA 1
ATOM 552 C C . ARG A 1 69 ? 8.659 7.405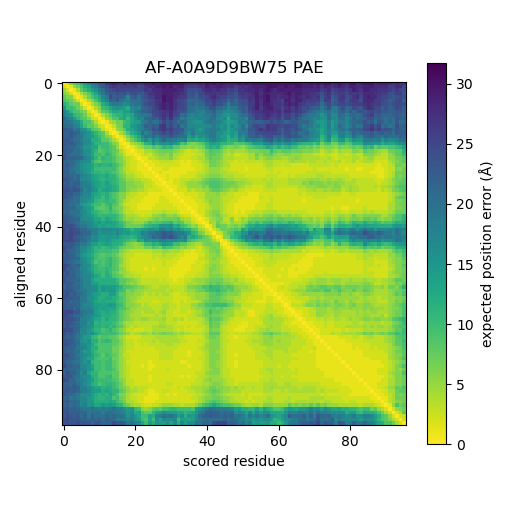 -3.087 1.00 93.19 69 ARG A C 1
ATOM 554 O O . ARG A 1 69 ? 7.599 6.930 -3.474 1.00 93.19 69 ARG A O 1
ATOM 561 N N . LEU A 1 70 ? 9.791 7.326 -3.769 1.00 91.75 70 LEU A N 1
ATOM 562 C CA . LEU A 1 70 ? 9.943 6.599 -5.019 1.00 91.75 70 LEU A CA 1
ATOM 563 C C . LEU A 1 70 ? 10.903 5.439 -4.784 1.00 91.75 70 LEU A C 1
ATOM 565 O O . LEU A 1 70 ? 12.007 5.643 -4.278 1.00 91.75 70 LEU A O 1
ATOM 569 N N . HIS A 1 71 ? 10.467 4.234 -5.127 1.00 85.56 71 HIS A N 1
ATOM 570 C CA . HIS A 1 71 ? 11.186 2.993 -4.869 1.00 85.56 71 HIS A CA 1
ATOM 571 C C . HIS A 1 71 ? 11.431 2.220 -6.165 1.00 85.56 71 HIS A C 1
ATOM 573 O O . HIS A 1 71 ? 10.675 2.342 -7.132 1.00 85.56 71 HIS A O 1
ATOM 579 N N . SER A 1 72 ? 12.469 1.380 -6.176 1.00 87.19 72 SER A N 1
ATOM 580 C CA . SER A 1 72 ? 12.555 0.294 -7.156 1.00 87.19 72 SER A CA 1
ATOM 581 C C . SER A 1 72 ? 11.415 -0.707 -6.935 1.00 87.19 72 SER A C 1
ATOM 5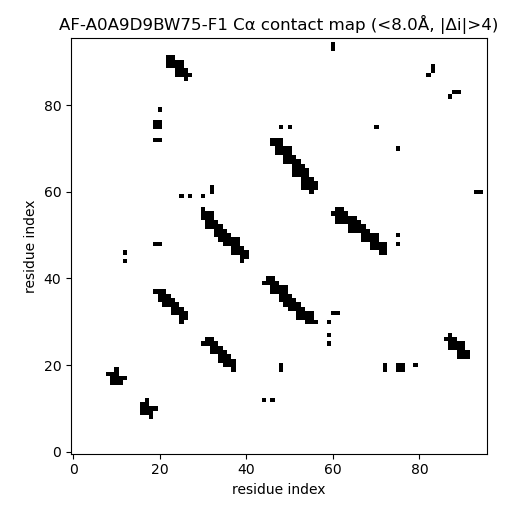83 O O . SER A 1 72 ? 10.848 -0.779 -5.843 1.00 87.19 72 SER A O 1
ATOM 585 N N . ILE A 1 73 ? 11.091 -1.499 -7.961 1.00 84.94 73 ILE A N 1
ATOM 586 C CA . ILE A 1 73 ? 10.050 -2.539 -7.863 1.00 84.94 73 ILE A CA 1
ATOM 587 C C . ILE A 1 73 ? 10.367 -3.514 -6.730 1.00 84.94 73 ILE A C 1
ATOM 589 O O . ILE A 1 73 ? 9.497 -3.792 -5.919 1.00 84.94 73 ILE A O 1
ATOM 593 N N . GLU A 1 74 ? 11.611 -3.992 -6.653 1.00 85.50 74 GLU A N 1
ATOM 594 C CA . GLU A 1 74 ? 12.041 -4.986 -5.661 1.00 85.50 74 GLU A CA 1
ATOM 595 C C . GLU A 1 74 ? 11.788 -4.481 -4.233 1.00 85.50 74 GLU A C 1
ATOM 597 O O . GLU A 1 74 ? 11.087 -5.130 -3.461 1.00 85.50 74 GLU A O 1
ATOM 602 N N . CYS A 1 75 ? 12.230 -3.255 -3.932 1.00 88.31 75 CYS A N 1
ATOM 603 C CA . CYS A 1 75 ? 12.015 -2.623 -2.630 1.00 88.31 75 CYS A CA 1
ATOM 604 C C . CYS A 1 75 ? 10.522 -2.381 -2.343 1.00 88.31 75 CYS A C 1
ATOM 606 O O . CYS A 1 75 ? 10.063 -2.538 -1.209 1.00 88.31 75 CYS A O 1
ATOM 608 N N . ALA A 1 76 ? 9.739 -2.021 -3.363 1.00 89.81 76 ALA A N 1
ATOM 609 C CA . ALA A 1 76 ? 8.299 -1.842 -3.218 1.00 89.81 76 ALA A CA 1
ATOM 610 C C . ALA A 1 76 ? 7.580 -3.170 -2.930 1.00 89.81 76 ALA A C 1
ATOM 612 O O . ALA A 1 76 ? 6.692 -3.198 -2.079 1.00 89.81 76 ALA A O 1
ATOM 613 N N . CYS A 1 77 ? 7.970 -4.263 -3.594 1.00 88.62 77 CYS A N 1
ATOM 614 C CA . CYS A 1 77 ? 7.443 -5.608 -3.355 1.00 88.62 77 CYS A CA 1
ATOM 615 C C . CYS A 1 77 ? 7.765 -6.095 -1.939 1.00 88.62 77 CYS A C 1
ATOM 617 O O . CYS A 1 77 ? 6.877 -6.600 -1.255 1.00 88.62 77 CYS A O 1
ATOM 619 N N . GLU A 1 78 ? 9.008 -5.918 -1.484 1.00 91.25 78 GLU A N 1
ATOM 620 C CA . GLU A 1 78 ? 9.414 -6.232 -0.109 1.00 91.25 78 GLU A C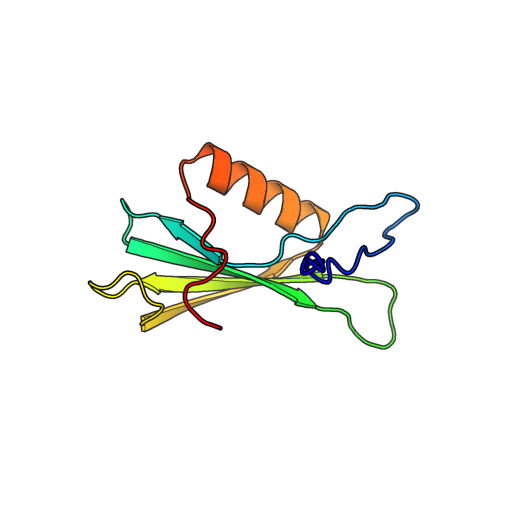A 1
ATOM 621 C C . GLU A 1 78 ? 8.566 -5.452 0.895 1.00 91.25 78 GLU A C 1
ATOM 623 O O . GLU A 1 78 ? 7.900 -6.055 1.735 1.00 91.25 78 GLU A O 1
ATOM 628 N N . THR A 1 79 ? 8.483 -4.128 0.728 1.00 92.75 79 THR A N 1
ATOM 629 C CA . THR A 1 79 ? 7.685 -3.256 1.602 1.00 92.75 79 THR A CA 1
ATOM 630 C C . THR A 1 79 ? 6.218 -3.691 1.629 1.00 92.75 79 THR A C 1
ATOM 632 O O . THR A 1 79 ? 5.607 -3.766 2.692 1.00 92.75 79 THR A O 1
ATOM 635 N N . TRP A 1 80 ? 5.627 -3.998 0.472 1.00 91.88 80 TRP A N 1
ATOM 636 C CA . TRP A 1 80 ? 4.252 -4.486 0.393 1.00 91.88 80 TRP A CA 1
ATOM 637 C C . TRP A 1 80 ? 4.065 -5.769 1.212 1.00 91.88 80 TRP A C 1
ATOM 639 O O . TRP A 1 80 ? 3.170 -5.838 2.054 1.00 91.88 80 TRP A O 1
ATOM 649 N N . ASN A 1 81 ? 4.935 -6.762 1.018 1.00 91.12 81 ASN A N 1
ATOM 650 C CA . ASN A 1 81 ? 4.860 -8.043 1.720 1.00 91.12 81 ASN A CA 1
ATOM 651 C C . ASN A 1 81 ? 5.074 -7.900 3.233 1.00 91.12 81 ASN A C 1
ATOM 653 O O . ASN A 1 81 ? 4.362 -8.539 4.014 1.00 91.12 81 ASN A O 1
ATOM 657 N N . GLU A 1 82 ? 6.000 -7.041 3.661 1.00 94.19 82 GLU A N 1
ATOM 658 C CA . GLU A 1 82 ? 6.218 -6.722 5.074 1.00 94.19 82 GLU A CA 1
ATOM 659 C C . GLU A 1 82 ? 4.983 -6.073 5.705 1.00 94.19 82 GLU A C 1
ATOM 661 O O . GLU A 1 82 ? 4.566 -6.464 6.795 1.00 94.19 82 GLU A O 1
ATOM 666 N N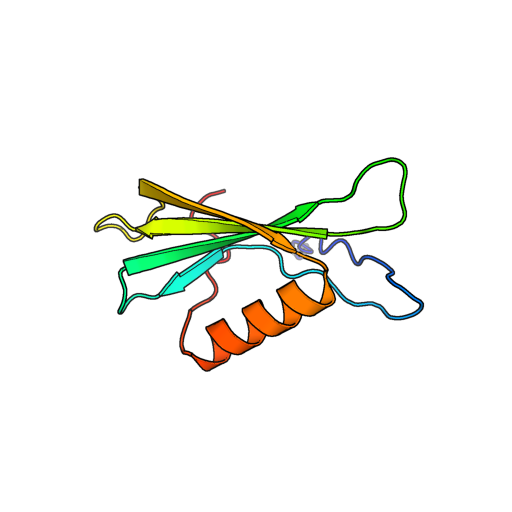 . LEU A 1 83 ? 4.346 -5.121 5.016 1.00 93.88 83 LEU A N 1
ATOM 667 C CA . LEU A 1 83 ? 3.131 -4.469 5.507 1.00 93.88 83 LEU A CA 1
ATOM 668 C C . LEU A 1 83 ? 1.969 -5.463 5.625 1.00 93.88 83 LEU A C 1
ATOM 670 O O . LEU A 1 83 ? 1.291 -5.486 6.655 1.00 93.88 83 LEU A O 1
ATOM 674 N N . ILE A 1 84 ? 1.759 -6.319 4.622 1.00 92.12 84 ILE A N 1
ATOM 675 C CA . ILE A 1 84 ? 0.739 -7.379 4.675 1.00 92.12 84 ILE A CA 1
ATOM 676 C C . ILE A 1 84 ? 1.007 -8.328 5.848 1.00 92.12 84 ILE A C 1
ATOM 678 O O . ILE A 1 84 ? 0.105 -8.594 6.643 1.00 92.12 84 ILE A O 1
ATOM 682 N N . SER A 1 85 ? 2.256 -8.769 6.015 1.00 93.06 85 SER A N 1
ATOM 683 C CA . SER A 1 85 ? 2.672 -9.625 7.136 1.00 93.06 85 SER A CA 1
ATOM 684 C C . SER A 1 85 ? 2.495 -8.924 8.489 1.00 93.06 85 SER A C 1
ATOM 686 O O . SER A 1 85 ? 2.125 -9.549 9.480 1.00 93.06 85 SER A O 1
ATOM 688 N N . GLY A 1 86 ? 2.675 -7.601 8.521 1.00 93.06 86 GLY A N 1
ATOM 689 C CA . GLY A 1 86 ? 2.409 -6.729 9.665 1.00 93.06 86 GLY A CA 1
ATOM 690 C C . GLY A 1 86 ? 0.924 -6.442 9.927 1.00 93.06 86 GLY A C 1
ATOM 691 O O . GLY A 1 86 ? 0.601 -5.647 10.814 1.00 93.06 86 GLY A O 1
ATOM 692 N N . GLY A 1 87 ? 0.007 -7.060 9.176 1.00 92.75 87 GLY A N 1
ATOM 693 C CA . GLY A 1 87 ? -1.439 -6.952 9.373 1.00 92.75 87 GLY A CA 1
ATOM 694 C C . GLY A 1 87 ? -2.099 -5.756 8.685 1.00 92.75 87 GLY A C 1
ATOM 695 O O . GLY A 1 87 ? -3.232 -5.404 9.032 1.00 92.75 87 GLY A O 1
ATOM 696 N N . TRP A 1 88 ? -1.424 -5.118 7.726 1.00 94.19 88 TRP A N 1
ATOM 697 C CA . TRP A 1 88 ? -2.073 -4.163 6.830 1.00 94.19 88 TRP A CA 1
ATOM 698 C C . TRP A 1 88 ? -3.030 -4.899 5.888 1.00 94.19 88 TRP A C 1
ATOM 700 O O . TRP A 1 88 ? -2.770 -6.020 5.459 1.00 94.19 88 TRP A O 1
ATOM 710 N N . GLN A 1 89 ? -4.157 -4.268 5.570 1.00 91.88 89 GLN A N 1
ATOM 711 C CA . GLN A 1 89 ? -5.210 -4.868 4.751 1.00 91.88 89 GLN A CA 1
ATOM 712 C C . GLN A 1 89 ? -5.265 -4.200 3.381 1.00 91.88 89 GLN A C 1
ATOM 714 O O . GLN A 1 89 ? -5.258 -2.973 3.299 1.00 91.88 89 GLN A O 1
ATOM 719 N N . ILE A 1 90 ? -5.365 -5.002 2.321 1.00 90.25 90 ILE A N 1
ATOM 720 C CA . ILE A 1 90 ? -5.568 -4.503 0.958 1.00 90.25 90 ILE A CA 1
ATOM 721 C C . ILE A 1 90 ? -6.963 -3.876 0.853 1.00 90.25 90 ILE A C 1
ATOM 723 O O . ILE A 1 90 ? -7.957 -4.475 1.265 1.00 90.25 90 ILE A O 1
ATOM 727 N N . VAL A 1 91 ? -7.037 -2.676 0.280 1.00 85.38 91 VAL A N 1
ATOM 728 C CA . VAL A 1 91 ? -8.279 -1.930 0.062 1.00 85.38 91 VAL A CA 1
ATOM 729 C C . VAL A 1 91 ? -8.449 -1.675 -1.436 1.00 85.38 91 VAL A C 1
ATOM 731 O O . VAL A 1 91 ? -8.078 -0.632 -1.961 1.00 85.38 91 VAL A O 1
ATOM 734 N N . THR A 1 92 ? -9.002 -2.652 -2.150 1.00 65.06 92 THR A N 1
ATOM 735 C CA . THR A 1 92 ? -9.071 -2.669 -3.624 1.00 65.06 92 THR A CA 1
ATOM 736 C C . THR A 1 92 ? -10.161 -1.792 -4.245 1.00 65.06 92 THR A C 1
ATOM 738 O O . THR A 1 92 ? -10.294 -1.802 -5.460 1.00 65.06 92 THR A O 1
ATOM 741 N N . ASN A 1 93 ? -10.963 -1.052 -3.467 1.00 59.09 93 ASN A N 1
ATOM 742 C CA . ASN A 1 93 ? -12.196 -0.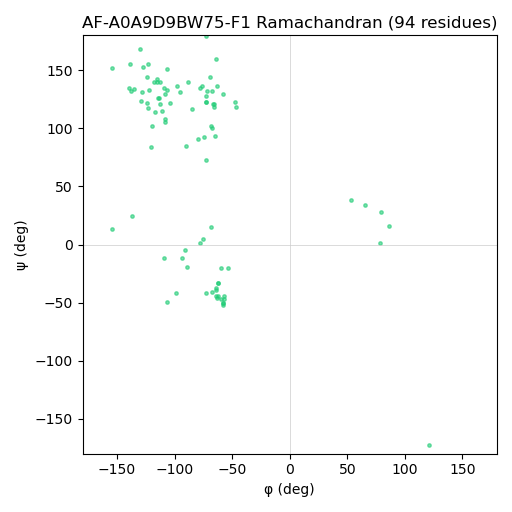470 -4.023 1.00 59.09 93 ASN A CA 1
ATOM 743 C C . ASN A 1 93 ? -12.738 0.796 -3.336 1.00 59.09 93 ASN A C 1
ATOM 745 O O . ASN A 1 93 ? -13.902 1.133 -3.519 1.00 59.09 93 ASN A O 1
ATOM 749 N N . LYS A 1 94 ? -11.963 1.471 -2.476 1.00 54.06 94 LYS A N 1
ATOM 750 C CA . LYS A 1 94 ? -12.523 2.573 -1.667 1.00 54.06 94 LYS A CA 1
ATOM 751 C C . LYS A 1 94 ? -12.463 3.965 -2.299 1.00 54.06 94 LYS A C 1
ATOM 753 O O . LYS A 1 94 ? -13.201 4.826 -1.841 1.00 54.06 94 LYS A O 1
ATOM 758 N N . PHE A 1 95 ? -11.607 4.197 -3.294 1.00 57.56 95 PHE A N 1
ATOM 759 C CA . PHE A 1 95 ? -11.266 5.561 -3.736 1.00 57.56 95 PHE A CA 1
ATOM 760 C C . PHE A 1 95 ? -11.215 5.727 -5.262 1.00 57.56 95 PHE A C 1
ATOM 762 O O . PHE A 1 95 ? -10.471 6.581 -5.739 1.00 57.56 95 PHE A O 1
ATOM 769 N N . GLN A 1 96 ? -11.926 4.875 -6.012 1.00 50.56 96 GLN A N 1
ATOM 770 C CA . GLN A 1 96 ? -12.001 4.966 -7.476 1.00 50.56 96 GLN A CA 1
ATOM 771 C C . GLN A 1 96 ? -12.978 6.056 -7.922 1.00 50.56 96 GLN A C 1
ATOM 773 O O . GLN A 1 96 ? -14.033 6.190 -7.262 1.00 50.56 96 GLN A O 1
#